Protein AF-A0A9Q3Q8S0-F1 (afdb_monomer_lite)

Structure (mmCIF, N/CA/C/O backbone):
data_AF-A0A9Q3Q8S0-F1
#
_entry.id   AF-A0A9Q3Q8S0-F1
#
loop_
_atom_site.group_PDB
_atom_site.id
_atom_site.type_symbol
_atom_site.label_atom_id
_atom_site.label_alt_id
_atom_site.label_comp_id
_atom_site.label_asym_id
_atom_site.label_entity_id
_atom_site.label_seq_id
_atom_site.pdbx_PDB_ins_code
_atom_site.Cartn_x
_atom_site.Cartn_y
_atom_site.Cartn_z
_atom_site.occupancy
_atom_site.B_iso_or_equiv
_atom_site.auth_seq_id
_atom_site.auth_comp_id
_atom_site.auth_asym_id
_atom_site.auth_atom_id
_atom_site.pdbx_PDB_model_num
ATOM 1 N N . MET A 1 1 ? -2.053 6.023 -3.141 1.00 66.62 1 MET A N 1
ATOM 2 C CA . MET A 1 1 ? -3.125 6.776 -2.441 1.00 66.62 1 MET A CA 1
ATOM 3 C C . MET A 1 1 ? -4.514 6.230 -2.757 1.00 66.62 1 MET A C 1
ATOM 5 O O . MET A 1 1 ? -5.346 6.200 -1.859 1.00 66.62 1 MET A O 1
ATOM 9 N N . GLU A 1 2 ? -4.754 5.739 -3.976 1.00 77.81 2 GLU A N 1
ATOM 10 C CA . GLU A 1 2 ? -6.054 5.192 -4.398 1.00 77.81 2 GLU A CA 1
ATOM 11 C C . GLU A 1 2 ? -6.586 4.056 -3.521 1.00 77.81 2 GLU A C 1
ATOM 13 O O . GLU A 1 2 ? -7.753 4.080 -3.159 1.00 77.81 2 GLU A O 1
ATOM 18 N N . PHE A 1 3 ? -5.734 3.126 -3.073 1.00 83.38 3 PHE A N 1
ATOM 19 C 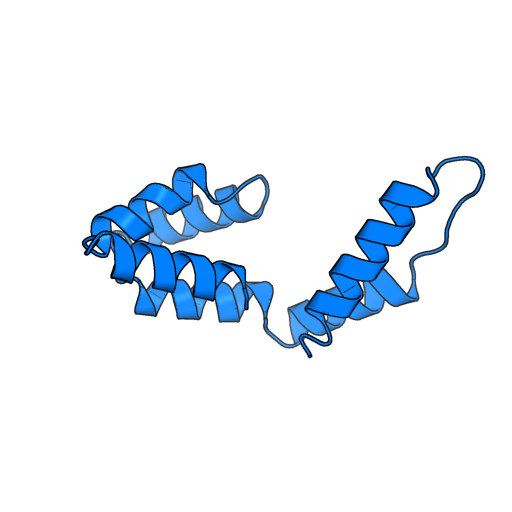CA . PHE A 1 3 ? -6.158 2.063 -2.150 1.00 83.38 3 PHE A CA 1
ATOM 20 C C . PHE A 1 3 ? -6.804 2.603 -0.861 1.00 83.38 3 PHE A C 1
ATOM 22 O O . PHE A 1 3 ? -7.823 2.086 -0.415 1.00 83.38 3 PHE A O 1
ATOM 29 N N . MET A 1 4 ? -6.235 3.660 -0.264 1.00 85.50 4 MET A N 1
ATOM 30 C CA . MET A 1 4 ? -6.814 4.269 0.940 1.00 85.50 4 MET A CA 1
ATOM 31 C C . MET A 1 4 ? -8.097 5.028 0.615 1.00 85.50 4 MET A C 1
ATOM 33 O O . MET A 1 4 ? -9.051 4.903 1.370 1.00 85.50 4 MET A O 1
ATOM 37 N N . ARG A 1 5 ? -8.138 5.753 -0.514 1.00 85.94 5 ARG A N 1
ATOM 38 C CA . ARG A 1 5 ? -9.363 6.430 -0.971 1.00 85.94 5 ARG A CA 1
ATOM 39 C C . ARG A 1 5 ? -10.499 5.433 -1.203 1.00 85.94 5 ARG A C 1
ATOM 41 O O . ARG A 1 5 ? -11.607 5.690 -0.769 1.00 85.94 5 ARG A O 1
ATOM 48 N N . GLY A 1 6 ? -10.219 4.282 -1.814 1.00 88.00 6 GLY A N 1
ATOM 49 C CA . GLY A 1 6 ? -11.217 3.231 -2.020 1.00 88.00 6 GLY A CA 1
ATOM 50 C C . GLY A 1 6 ? -11.747 2.655 -0.705 1.00 88.00 6 GLY A C 1
ATOM 51 O O . GLY A 1 6 ? -12.936 2.382 -0.590 1.00 88.00 6 GLY A O 1
ATOM 52 N N . ILE A 1 7 ? -10.893 2.516 0.317 1.00 88.75 7 ILE A N 1
ATOM 53 C CA . ILE A 1 7 ? -11.346 2.134 1.663 1.00 88.75 7 ILE A CA 1
ATOM 54 C C . ILE A 1 7 ? -12.206 3.234 2.294 1.00 88.75 7 ILE A C 1
ATOM 56 O O . ILE A 1 7 ? -13.228 2.907 2.893 1.00 88.75 7 ILE A O 1
ATOM 60 N N . ASP A 1 8 ? -11.803 4.503 2.170 1.00 88.88 8 ASP A N 1
ATOM 61 C CA . ASP A 1 8 ? -12.568 5.644 2.684 1.00 88.88 8 ASP A CA 1
ATOM 62 C C . ASP A 1 8 ? -13.967 5.690 2.028 1.00 88.88 8 ASP A C 1
ATOM 64 O O . ASP A 1 8 ? -14.961 5.721 2.746 1.00 88.88 8 ASP A O 1
ATOM 68 N N . MET A 1 9 ? -14.057 5.532 0.700 1.00 90.25 9 MET A N 1
ATOM 69 C CA . MET A 1 9 ? -15.327 5.452 -0.043 1.00 90.25 9 MET A CA 1
ATOM 70 C C . MET A 1 9 ? -16.209 4.289 0.425 1.00 90.25 9 MET A C 1
ATOM 72 O O . MET A 1 9 ? -17.369 4.488 0.754 1.00 90.25 9 MET A O 1
ATOM 76 N N . ILE A 1 10 ? -15.661 3.073 0.550 1.00 87.12 10 ILE A N 1
ATOM 77 C CA . ILE A 1 10 ? -16.428 1.912 1.040 1.00 87.12 10 ILE A CA 1
ATOM 78 C C . ILE A 1 10 ? -16.914 2.129 2.481 1.00 87.12 10 ILE A C 1
ATOM 80 O O . ILE A 1 10 ? -17.981 1.649 2.863 1.00 87.12 10 ILE A O 1
ATOM 84 N N . LYS A 1 11 ? -16.121 2.811 3.313 1.00 88.31 11 LYS A N 1
ATOM 85 C CA . LYS A 1 11 ? -16.516 3.133 4.685 1.00 88.31 11 LYS A CA 1
ATOM 86 C C . LYS A 1 11 ? -17.686 4.119 4.698 1.00 88.31 11 LYS A C 1
ATOM 88 O O . LYS A 1 11 ? -18.581 3.935 5.519 1.00 88.31 11 LYS A O 1
ATOM 93 N N . GLU A 1 12 ? -17.665 5.115 3.817 1.00 89.81 12 GLU A N 1
ATOM 94 C CA . GLU A 1 12 ? -18.727 6.114 3.653 1.00 89.81 12 GLU A CA 1
ATOM 95 C C . GLU A 1 12 ? -20.004 5.495 3.068 1.00 89.81 12 GLU A C 1
ATOM 97 O O . GLU A 1 12 ? -21.049 5.569 3.707 1.00 89.81 12 GLU A O 1
ATOM 102 N N . ASP A 1 13 ? -19.913 4.794 1.936 1.00 91.56 13 ASP A N 1
ATOM 103 C CA . ASP A 1 13 ? -21.067 4.235 1.211 1.00 91.56 13 ASP A CA 1
ATOM 104 C C . ASP A 1 13 ? -21.868 3.210 2.029 1.00 91.56 13 ASP A C 1
ATOM 106 O O . ASP A 1 13 ? -23.081 3.077 1.869 1.00 91.56 13 ASP A O 1
ATOM 110 N N . PHE A 1 14 ? -21.188 2.453 2.895 1.00 87.56 14 PHE A N 1
ATOM 111 C CA . PHE A 1 14 ? -21.785 1.363 3.673 1.00 87.56 14 PHE A CA 1
ATOM 112 C C . PHE A 1 14 ? -21.837 1.641 5.182 1.00 87.56 14 PHE A C 1
ATOM 114 O O . PHE A 1 14 ? -22.124 0.722 5.952 1.00 87.56 14 PHE A O 1
ATOM 121 N N . GLU A 1 15 ? -21.498 2.861 5.613 1.00 88.00 15 GLU A N 1
ATOM 122 C CA . GLU A 1 15 ? -21.429 3.273 7.025 1.00 88.00 15 GLU A CA 1
ATOM 123 C C . GLU A 1 15 ? -20.675 2.262 7.915 1.00 88.00 15 GLU A C 1
ATOM 125 O O . GLU A 1 15 ? -21.054 1.953 9.051 1.00 88.00 15 GLU A O 1
ATOM 130 N N . LEU A 1 16 ? -19.593 1.677 7.387 1.00 86.75 16 LEU A N 1
ATOM 131 C CA . LEU A 1 16 ? -18.958 0.533 8.034 1.00 86.75 16 LEU A CA 1
ATOM 132 C C . LEU A 1 16 ? -18.221 0.946 9.315 1.00 86.75 16 LEU A C 1
ATOM 134 O O . LEU A 1 16 ? -17.332 1.806 9.286 1.00 86.75 16 LEU A O 1
ATOM 138 N N . PRO A 1 17 ? -18.453 0.240 10.438 1.00 86.38 17 PRO A N 1
ATOM 139 C CA . PRO A 1 17 ? -17.630 0.386 11.627 1.00 86.38 17 PRO A CA 1
ATOM 140 C C . PRO A 1 17 ? -16.155 0.098 11.322 1.00 86.38 17 PRO A C 1
ATOM 142 O O . PRO A 1 17 ? -15.830 -0.891 10.660 1.00 86.38 17 PRO A O 1
ATOM 145 N N . GLU A 1 18 ? -15.231 0.876 11.895 1.00 82.88 18 GLU A N 1
ATOM 146 C CA . GLU A 1 18 ? -13.786 0.725 11.630 1.00 82.88 18 GLU A CA 1
ATOM 147 C C . GLU A 1 18 ? -13.249 -0.684 11.914 1.00 82.88 18 GLU A C 1
ATOM 149 O O . GLU A 1 18 ? -12.340 -1.180 11.242 1.00 82.88 18 GLU A O 1
ATOM 154 N N . ARG A 1 19 ? -13.841 -1.375 12.893 1.00 83.19 19 ARG A N 1
ATOM 155 C CA . ARG A 1 19 ? -13.504 -2.770 13.205 1.00 83.19 19 ARG A CA 1
ATOM 156 C C . ARG A 1 19 ? -13.748 -3.717 12.026 1.00 83.19 19 ARG A C 1
ATOM 158 O O . ARG A 1 19 ? -13.000 -4.677 11.876 1.00 83.19 19 ARG A O 1
ATOM 165 N N . LEU A 1 20 ? -14.761 -3.457 11.195 1.00 85.25 20 LEU A N 1
ATOM 166 C CA . LEU A 1 20 ? -15.060 -4.272 10.017 1.00 85.25 20 LEU A CA 1
ATOM 167 C C . LEU A 1 20 ? -14.085 -3.962 8.884 1.00 85.25 20 LEU A C 1
ATOM 169 O O . LEU A 1 20 ? -13.545 -4.889 8.287 1.00 85.25 20 LEU A O 1
ATOM 173 N N . VAL A 1 21 ? -13.777 -2.682 8.659 1.00 85.88 21 VAL A N 1
ATOM 174 C CA . VAL A 1 21 ? -12.756 -2.259 7.687 1.00 85.88 21 VAL A CA 1
ATOM 175 C C . VAL A 1 21 ? -11.412 -2.929 7.992 1.00 85.88 21 VAL A C 1
ATOM 177 O O . VAL A 1 21 ? -10.821 -3.586 7.137 1.00 85.88 21 VAL A O 1
ATOM 180 N N . THR A 1 22 ? -10.959 -2.852 9.245 1.00 87.06 22 THR A N 1
ATOM 181 C CA . THR A 1 22 ? -9.665 -3.423 9.655 1.00 87.06 22 THR A CA 1
ATOM 182 C C . THR A 1 22 ? -9.653 -4.955 9.706 1.00 87.06 22 THR A C 1
ATOM 184 O O . THR A 1 22 ? -8.588 -5.563 9.569 1.00 87.06 22 THR A O 1
ATOM 187 N N . ALA A 1 23 ? -10.813 -5.607 9.859 1.00 84.94 23 ALA A N 1
ATOM 188 C CA . ALA A 1 23 ? -10.941 -7.061 9.730 1.00 84.94 23 ALA A CA 1
ATOM 189 C C . ALA A 1 23 ? -10.798 -7.524 8.269 1.00 84.94 23 ALA A C 1
ATOM 191 O O . ALA A 1 23 ? -10.218 -8.578 8.004 1.00 84.94 23 ALA A O 1
ATOM 192 N N . ARG A 1 24 ? -11.259 -6.713 7.306 1.00 87.38 24 ARG A N 1
ATOM 193 C CA . ARG A 1 24 ? -11.129 -6.996 5.866 1.00 87.38 24 ARG A CA 1
ATOM 194 C C . ARG A 1 24 ? -9.689 -6.913 5.359 1.00 87.38 24 ARG A C 1
ATOM 196 O O . ARG A 1 24 ? -9.403 -7.441 4.291 1.00 87.38 24 ARG A O 1
ATOM 203 N N . PHE A 1 25 ? -8.745 -6.341 6.108 1.00 89.31 25 PHE A N 1
ATOM 204 C CA . PHE A 1 25 ? -7.326 -6.344 5.710 1.00 89.31 25 PHE A CA 1
ATOM 205 C C . PHE A 1 25 ? -6.745 -7.741 5.540 1.00 89.31 25 PHE A C 1
ATOM 207 O O . PHE A 1 25 ? -5.874 -7.929 4.694 1.00 89.31 25 PHE A O 1
ATOM 214 N N . ASN A 1 26 ? -7.272 -8.727 6.267 1.00 86.00 26 ASN A N 1
ATOM 215 C CA . ASN A 1 26 ? -6.880 -10.118 6.086 1.00 86.00 26 ASN A CA 1
ATOM 216 C C . ASN A 1 26 ? -7.166 -10.634 4.663 1.00 86.00 26 ASN A C 1
ATOM 218 O O . ASN A 1 26 ? -6.448 -11.503 4.181 1.00 86.00 26 ASN A O 1
ATOM 222 N N . THR A 1 27 ? -8.193 -10.099 3.994 1.00 87.94 27 THR A N 1
ATOM 223 C CA . THR A 1 27 ? -8.570 -10.467 2.620 1.00 87.94 27 THR A CA 1
ATOM 224 C C . THR A 1 27 ? -8.090 -9.463 1.574 1.00 87.94 27 THR A C 1
ATOM 226 O O . THR A 1 27 ? -7.869 -9.843 0.432 1.00 87.94 27 THR A O 1
ATOM 229 N N . LEU A 1 28 ? -7.933 -8.187 1.941 1.00 89.25 28 LEU A N 1
ATOM 230 C CA . LEU A 1 28 ? -7.493 -7.127 1.026 1.00 89.25 28 LEU A CA 1
ATOM 231 C C . LEU A 1 28 ? -5.981 -7.153 0.786 1.00 89.25 28 LEU A C 1
ATOM 233 O O . LEU A 1 28 ? -5.524 -6.897 -0.326 1.00 89.25 28 LEU A O 1
ATOM 237 N N . PHE A 1 29 ? -5.185 -7.457 1.813 1.00 90.56 29 PHE A N 1
ATOM 238 C CA . PHE A 1 29 ? -3.745 -7.574 1.641 1.00 90.56 29 PHE A CA 1
ATOM 239 C C . PHE A 1 29 ? -3.355 -8.957 1.141 1.00 90.56 29 PHE A C 1
ATOM 241 O O . PHE A 1 29 ? -3.846 -9.975 1.617 1.00 90.56 29 PHE A O 1
ATOM 248 N N . THR A 1 30 ? -2.380 -8.994 0.236 1.00 90.12 30 THR A N 1
ATOM 249 C CA . THR A 1 30 ? -1.841 -10.238 -0.317 1.00 90.12 30 THR A CA 1
ATOM 250 C C . THR A 1 30 ? -0.333 -10.344 -0.075 1.00 90.12 30 THR A C 1
ATOM 252 O O . THR A 1 30 ? 0.359 -9.354 0.185 1.00 90.12 30 THR A O 1
ATOM 255 N N . LYS A 1 31 ? 0.199 -11.572 -0.127 1.00 91.25 31 LYS A N 1
ATOM 256 C CA . LYS A 1 31 ? 1.643 -11.878 -0.096 1.00 91.25 31 LYS A CA 1
ATOM 257 C C . LYS A 1 31 ? 2.409 -11.172 1.043 1.00 91.25 31 LYS A C 1
ATOM 259 O O . LYS A 1 31 ? 2.280 -11.530 2.213 1.00 91.25 31 LYS A O 1
ATOM 264 N N . SER A 1 32 ? 3.292 -10.226 0.713 1.00 88.50 32 SER A N 1
ATOM 265 C CA . SER A 1 32 ? 4.136 -9.510 1.678 1.00 88.50 32 SER A CA 1
ATOM 266 C C . SER A 1 32 ? 3.335 -8.537 2.541 1.00 88.50 32 SER A C 1
ATOM 268 O O . SER A 1 32 ? 3.621 -8.429 3.733 1.00 88.50 32 SER A O 1
ATOM 270 N N . ALA A 1 33 ? 2.315 -7.886 1.976 1.00 90.31 33 ALA A N 1
ATOM 271 C CA . ALA A 1 33 ? 1.431 -6.991 2.715 1.00 90.31 33 ALA A CA 1
ATOM 272 C C . ALA A 1 33 ? 0.591 -7.755 3.739 1.00 90.31 33 ALA A C 1
ATOM 274 O O . ALA A 1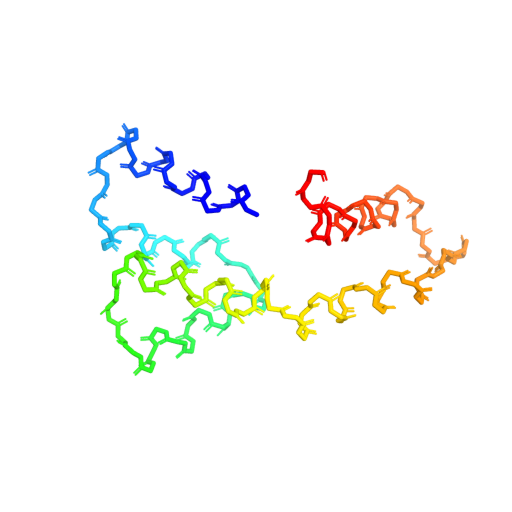 33 ? 0.474 -7.319 4.881 1.00 90.31 33 ALA A O 1
ATOM 275 N N . HIS A 1 34 ? 0.111 -8.946 3.368 1.00 93.31 34 HIS A N 1
ATOM 276 C CA . HIS A 1 34 ? -0.626 -9.820 4.283 1.00 93.31 34 HIS A CA 1
ATOM 277 C C . HIS A 1 34 ? 0.230 -10.237 5.485 1.00 93.31 34 HIS A C 1
ATOM 279 O O . HIS A 1 34 ? -0.157 -10.032 6.634 1.00 93.31 34 HIS A O 1
ATOM 285 N N . ARG A 1 35 ? 1.458 -10.713 5.233 1.00 93.56 35 ARG A N 1
ATOM 286 C CA . ARG A 1 35 ? 2.406 -11.080 6.301 1.00 93.56 35 ARG A CA 1
ATOM 287 C C . ARG A 1 35 ? 2.760 -9.906 7.214 1.00 93.56 35 ARG A C 1
ATOM 289 O O . ARG A 1 35 ? 2.912 -10.09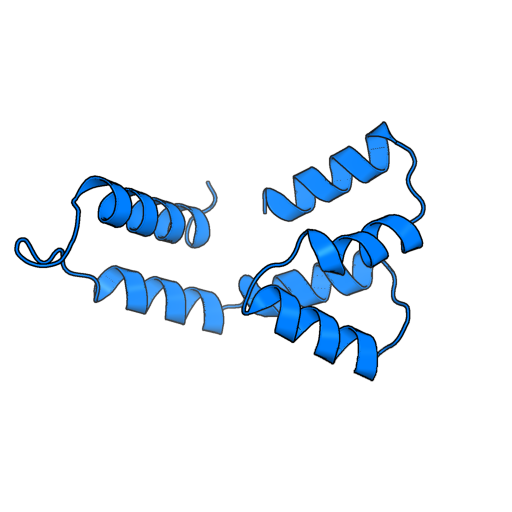8 8.418 1.00 93.56 35 ARG A O 1
ATOM 296 N N . TRP A 1 36 ? 2.911 -8.705 6.658 1.00 94.31 36 TRP A N 1
ATOM 297 C CA . TRP A 1 36 ? 3.141 -7.492 7.446 1.00 94.31 36 TRP A CA 1
ATOM 298 C C . TRP A 1 36 ? 1.940 -7.158 8.338 1.00 94.31 36 TRP A C 1
ATOM 300 O O . TRP A 1 36 ? 2.130 -6.911 9.528 1.00 94.31 36 TRP A O 1
ATOM 310 N N . TYR A 1 37 ? 0.724 -7.227 7.792 1.00 93.38 37 TYR A N 1
ATOM 311 C CA . TYR A 1 37 ? -0.511 -6.975 8.531 1.00 93.38 37 TYR A CA 1
ATOM 312 C C . TYR A 1 37 ? -0.669 -7.926 9.719 1.00 93.38 37 TYR A C 1
ATOM 314 O O . TYR A 1 37 ? -0.876 -7.458 10.836 1.00 93.38 37 TYR A O 1
ATOM 322 N N . ILE A 1 38 ? -0.506 -9.239 9.507 1.00 93.88 38 ILE A N 1
ATOM 323 C CA . ILE A 1 38 ? -0.636 -10.239 10.578 1.00 93.88 38 ILE A CA 1
ATOM 324 C C . ILE A 1 38 ? 0.339 -9.947 11.722 1.00 93.88 38 ILE A C 1
ATOM 326 O O . ILE A 1 38 ? -0.073 -9.928 12.880 1.00 93.88 38 ILE A O 1
ATOM 330 N N . LYS A 1 39 ? 1.606 -9.639 11.411 1.00 94.81 39 LYS A N 1
ATOM 331 C CA . LYS A 1 39 ? 2.612 -9.301 12.430 1.00 94.81 39 LYS A CA 1
ATOM 332 C C . LYS A 1 39 ? 2.236 -8.056 13.233 1.00 94.81 39 LYS A C 1
ATOM 334 O O . LYS A 1 39 ? 2.296 -8.082 14.458 1.00 94.81 39 LYS A O 1
ATOM 339 N N . LEU A 1 40 ? 1.830 -6.976 12.561 1.00 95.00 40 LEU A N 1
ATOM 340 C CA . LEU A 1 40 ? 1.429 -5.741 13.243 1.00 95.00 40 LEU A CA 1
ATOM 341 C C . LEU A 1 40 ? 0.175 -5.953 14.098 1.00 95.00 40 LEU A C 1
ATOM 343 O O . LEU A 1 40 ? 0.097 -5.455 15.218 1.00 95.00 40 LEU A O 1
ATOM 347 N N . ARG A 1 41 ? -0.793 -6.720 13.586 1.00 92.75 41 ARG A N 1
ATOM 348 C CA . ARG A 1 41 ? -2.037 -7.032 14.290 1.00 92.75 41 ARG A CA 1
ATOM 349 C C . ARG A 1 41 ? -1.796 -7.881 15.537 1.00 92.75 41 ARG A C 1
ATOM 351 O O . ARG A 1 41 ? -2.425 -7.630 16.557 1.00 92.75 41 ARG A O 1
ATOM 358 N N . GLN A 1 42 ? -0.880 -8.844 15.473 1.00 94.19 42 GLN A N 1
ATOM 359 C CA . GLN A 1 42 ? -0.473 -9.637 16.635 1.00 94.19 42 GLN A CA 1
ATOM 360 C C . GLN A 1 42 ? 0.226 -8.782 17.700 1.00 94.19 42 GLN A C 1
ATOM 362 O O . GLN A 1 42 ? -0.031 -8.968 18.883 1.00 94.19 42 GLN A O 1
ATOM 367 N N . ALA A 1 43 ? 1.067 -7.830 17.290 1.00 95.69 43 ALA A N 1
ATOM 368 C CA . ALA A 1 43 ? 1.825 -6.990 18.216 1.00 95.69 43 ALA A CA 1
ATOM 369 C C . ALA A 1 43 ? 0.986 -5.883 18.883 1.00 95.69 43 ALA A C 1
ATOM 371 O O . ALA A 1 43 ? 1.205 -5.572 20.050 1.00 95.69 43 ALA A O 1
ATOM 372 N N . HIS A 1 44 ? 0.041 -5.279 18.155 1.00 94.12 44 HIS A N 1
ATOM 373 C CA . HIS A 1 44 ? -0.684 -4.082 18.609 1.00 94.12 44 HIS A CA 1
ATOM 374 C C . HIS A 1 44 ? -2.190 -4.292 18.819 1.00 94.12 44 HIS A C 1
ATOM 376 O O . HIS A 1 44 ? -2.884 -3.366 19.239 1.00 94.12 44 HIS A O 1
ATOM 382 N N . GLY A 1 45 ? -2.716 -5.484 18.532 1.00 91.50 45 GLY A N 1
ATOM 383 C CA . GLY A 1 45 ? -4.126 -5.812 18.726 1.00 91.50 45 GLY A CA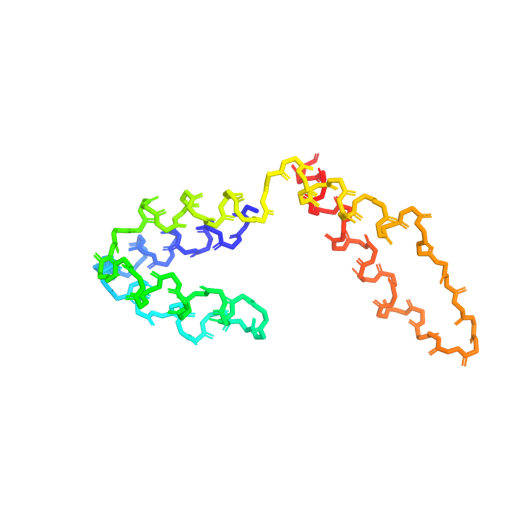 1
ATOM 384 C C . GLY A 1 45 ? -5.084 -5.010 17.835 1.00 91.50 45 GLY A C 1
ATOM 385 O O . GLY A 1 45 ? -4.780 -4.644 16.694 1.00 91.50 45 GLY A O 1
ATOM 386 N N . HIS A 1 46 ? -6.296 -4.779 18.341 1.00 89.94 46 HIS A N 1
ATOM 387 C CA . HIS A 1 46 ? -7.307 -3.988 17.640 1.00 89.94 46 HIS A CA 1
ATOM 388 C C . HIS A 1 46 ? -6.928 -2.505 17.645 1.00 89.94 46 HIS A C 1
ATOM 390 O O . HIS A 1 46 ? -6.698 -1.927 18.698 1.00 89.94 46 HIS A O 1
ATOM 396 N N . GLN A 1 47 ? -6.882 -1.900 16.458 1.00 92.62 47 GLN A N 1
ATOM 397 C CA . GLN A 1 47 ? -6.490 -0.504 16.254 1.00 92.62 47 GLN A CA 1
ATOM 398 C C . GLN A 1 47 ? -7.447 0.179 15.274 1.00 92.62 47 GLN A C 1
ATOM 400 O O . GLN A 1 47 ? -8.066 -0.504 14.450 1.00 92.62 47 GLN A O 1
ATOM 405 N N . SER A 1 48 ? -7.558 1.505 15.374 1.00 90.75 48 SER A N 1
ATOM 406 C CA . SER A 1 48 ? -8.432 2.340 14.536 1.00 90.75 48 SER A CA 1
ATOM 407 C C . SER A 1 48 ? -7.987 2.380 13.073 1.00 90.75 48 SER A C 1
ATOM 409 O O . SER A 1 48 ? -6.831 2.083 12.747 1.00 90.75 48 SER A O 1
ATOM 411 N N . TRP A 1 49 ? -8.891 2.781 12.173 1.00 90.00 49 TRP A N 1
ATOM 412 C CA . TRP A 1 49 ? -8.537 2.967 10.761 1.00 90.00 49 TRP A CA 1
ATOM 413 C C . TRP A 1 49 ? -7.443 4.025 10.600 1.00 90.00 49 TRP A C 1
ATOM 415 O O . TRP A 1 49 ? -6.465 3.785 9.897 1.00 90.00 49 TRP A O 1
ATOM 425 N N . THR A 1 50 ? -7.539 5.141 11.325 1.00 90.56 50 THR A N 1
ATOM 426 C CA . THR A 1 50 ? -6.526 6.208 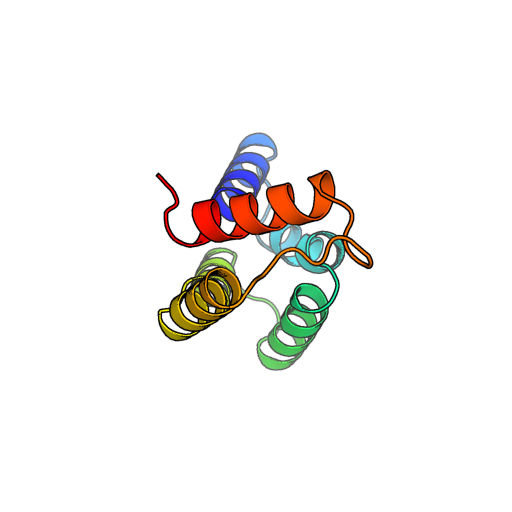11.317 1.00 90.56 50 THR A CA 1
ATOM 427 C C . THR A 1 50 ? -5.134 5.686 11.671 1.00 90.56 50 THR A C 1
ATOM 429 O O . THR A 1 50 ? -4.156 6.021 11.001 1.00 90.56 50 THR A O 1
ATOM 432 N N . TRP A 1 51 ? -5.029 4.816 12.681 1.00 93.88 51 TRP A N 1
ATOM 433 C CA . TRP A 1 51 ? -3.753 4.199 13.037 1.00 93.88 51 TRP A CA 1
ATOM 434 C C . TRP A 1 51 ? -3.210 3.343 11.889 1.00 93.88 51 TRP A C 1
ATOM 436 O O . TRP A 1 51 ? -2.052 3.492 11.497 1.00 93.88 51 TRP A O 1
ATOM 446 N N . TRP A 1 52 ? -4.052 2.493 11.295 1.00 92.75 52 TRP A N 1
ATOM 447 C CA . TRP A 1 52 ? -3.656 1.652 10.165 1.00 92.75 52 TRP A CA 1
ATOM 448 C C . TRP A 1 52 ? -3.252 2.459 8.937 1.00 92.75 52 TRP A C 1
ATOM 450 O O . TRP A 1 52 ? -2.241 2.135 8.317 1.00 92.75 52 TRP A O 1
ATOM 460 N N . ARG A 1 53 ? -3.978 3.533 8.617 1.00 91.19 53 ARG A N 1
ATOM 461 C CA . ARG A 1 53 ? -3.637 4.464 7.538 1.00 91.19 53 ARG A CA 1
ATOM 462 C C . ARG A 1 53 ? -2.207 4.977 7.704 1.00 91.19 53 ARG A C 1
ATOM 464 O O . ARG A 1 53 ? -1.406 4.858 6.779 1.00 91.19 53 ARG A O 1
ATOM 471 N N . ASN A 1 54 ? -1.854 5.431 8.907 1.00 91.75 54 ASN A N 1
ATOM 472 C CA . ASN A 1 54 ? -0.504 5.905 9.216 1.00 91.75 54 ASN A CA 1
ATOM 473 C C . ASN A 1 54 ? 0.550 4.799 9.073 1.00 91.75 54 ASN A C 1
ATOM 475 O O . ASN A 1 54 ? 1.612 5.036 8.503 1.00 91.75 54 ASN A O 1
ATOM 479 N N . GLN A 1 55 ? 0.265 3.574 9.524 1.00 92.81 55 GLN A N 1
ATOM 480 C CA . GLN A 1 55 ? 1.195 2.449 9.363 1.00 92.81 55 GLN A CA 1
ATOM 481 C C . GLN A 1 55 ? 1.419 2.073 7.893 1.00 92.81 55 GLN A C 1
ATOM 483 O O . GLN A 1 55 ? 2.549 1.788 7.495 1.00 92.81 55 GLN A O 1
ATOM 488 N N . ILE A 1 56 ? 0.364 2.097 7.074 1.00 90.25 56 ILE A N 1
ATOM 489 C CA . ILE A 1 56 ? 0.444 1.819 5.635 1.00 90.25 56 ILE A CA 1
ATOM 490 C C . ILE A 1 56 ? 1.304 2.892 4.948 1.00 90.25 56 ILE A C 1
ATOM 492 O O . ILE A 1 56 ? 2.219 2.545 4.200 1.00 90.25 56 ILE A O 1
ATOM 496 N N . ILE A 1 57 ? 1.073 4.177 5.247 1.00 86.94 57 ILE A N 1
ATOM 497 C CA . ILE A 1 57 ? 1.889 5.296 4.738 1.00 86.94 57 ILE A CA 1
ATOM 498 C C . ILE A 1 57 ? 3.351 5.114 5.156 1.00 86.94 57 ILE A C 1
ATOM 500 O O . ILE A 1 57 ? 4.249 5.110 4.316 1.00 86.94 57 ILE A O 1
ATOM 504 N N . ASN A 1 58 ? 3.598 4.867 6.441 1.00 88.06 58 ASN A N 1
ATOM 505 C CA . ASN A 1 58 ? 4.950 4.690 6.959 1.00 88.06 58 ASN A CA 1
ATOM 506 C C . ASN A 1 58 ? 5.662 3.476 6.366 1.00 88.06 58 ASN A C 1
ATOM 508 O O . ASN A 1 58 ? 6.887 3.467 6.325 1.00 88.06 58 ASN A O 1
ATOM 512 N N . LYS A 1 59 ? 4.945 2.439 5.921 1.00 86.06 59 LYS A N 1
ATOM 513 C CA . LYS A 1 59 ? 5.556 1.234 5.350 1.00 86.06 59 LYS A CA 1
ATOM 514 C C . LYS A 1 59 ? 5.815 1.342 3.848 1.00 86.06 59 LYS A C 1
ATOM 516 O O . LYS A 1 59 ? 6.850 0.853 3.391 1.00 86.06 59 LYS A O 1
ATOM 521 N N . TRP A 1 60 ? 4.879 1.930 3.105 1.00 82.12 60 TRP A N 1
ATOM 522 C CA . TRP A 1 60 ? 4.839 1.891 1.636 1.00 82.12 60 TRP A CA 1
ATOM 523 C C . TRP A 1 60 ? 4.786 3.260 0.963 1.00 82.12 60 TRP A C 1
ATOM 525 O O . TRP A 1 60 ? 4.573 3.335 -0.237 1.00 82.12 60 TRP A O 1
ATOM 535 N N . ALA A 1 61 ? 4.970 4.343 1.708 1.00 75.94 61 ALA A N 1
ATOM 536 C CA . ALA A 1 61 ? 5.052 5.689 1.149 1.00 75.94 61 ALA A CA 1
ATOM 537 C C . ALA A 1 61 ? 6.158 6.540 1.798 1.00 75.94 61 ALA A C 1
ATOM 539 O O . ALA A 1 61 ? 6.213 7.747 1.558 1.00 75.94 61 ALA A O 1
ATOM 540 N N . ASN A 1 62 ? 7.046 5.920 2.587 1.00 82.75 62 ASN A N 1
ATOM 541 C CA . ASN A 1 62 ? 8.206 6.586 3.183 1.00 82.75 62 ASN A CA 1
ATOM 542 C C . ASN A 1 62 ? 9.368 6.744 2.181 1.00 82.75 62 ASN A C 1
ATOM 544 O O . ASN A 1 62 ? 9.419 6.055 1.158 1.00 82.75 62 ASN A O 1
ATOM 548 N N . ASP A 1 63 ? 10.329 7.614 2.492 1.00 81.50 63 ASP A N 1
ATOM 549 C CA . ASP A 1 63 ? 11.446 7.932 1.589 1.00 81.50 63 ASP A CA 1
ATOM 550 C C . ASP A 1 63 ? 12.325 6.722 1.266 1.00 81.50 63 ASP A C 1
ATOM 552 O O . ASP A 1 63 ? 12.739 6.533 0.125 1.00 81.50 63 ASP A O 1
ATOM 556 N N . ALA A 1 64 ? 12.557 5.841 2.241 1.00 84.38 64 ALA A N 1
ATOM 557 C CA . ALA A 1 64 ? 13.328 4.619 2.025 1.00 84.38 64 ALA A CA 1
ATOM 558 C C . ALA A 1 64 ? 12.633 3.659 1.043 1.00 84.38 64 ALA A C 1
ATOM 560 O O . ALA A 1 64 ? 13.289 2.955 0.274 1.00 84.38 64 ALA A O 1
ATOM 561 N N . TRP A 1 65 ? 11.302 3.605 1.066 1.00 87.00 65 TRP A N 1
ATOM 562 C CA . TRP A 1 65 ? 10.502 2.833 0.128 1.00 87.00 65 TRP A CA 1
ATOM 563 C C . TRP A 1 65 ? 10.519 3.480 -1.254 1.00 87.00 65 TRP A C 1
ATOM 565 O O . TRP A 1 65 ? 10.788 2.781 -2.229 1.00 87.00 65 TRP A O 1
ATOM 575 N N . ARG A 1 66 ? 10.336 4.805 -1.335 1.00 86.12 66 ARG A N 1
ATOM 576 C CA . ARG A 1 66 ? 10.440 5.560 -2.595 1.00 86.12 66 ARG A CA 1
ATOM 577 C C . ARG A 1 66 ? 11.802 5.343 -3.249 1.00 86.12 66 ARG A C 1
ATOM 579 O O . ARG A 1 66 ? 11.866 5.010 -4.426 1.00 86.12 66 ARG A O 1
ATOM 586 N N . PHE A 1 67 ? 12.882 5.421 -2.472 1.00 87.88 67 PHE A N 1
ATOM 587 C CA . PHE A 1 67 ? 14.233 5.133 -2.947 1.00 87.88 67 PHE A CA 1
ATOM 588 C C . PHE A 1 67 ? 14.342 3.719 -3.532 1.00 87.88 67 PHE A C 1
ATOM 590 O O . PHE A 1 67 ? 14.808 3.556 -4.654 1.00 87.88 67 PHE A O 1
ATOM 597 N N . LYS A 1 68 ? 13.835 2.696 -2.830 1.00 89.19 68 LYS A N 1
ATOM 598 C CA . LYS A 1 68 ? 13.837 1.310 -3.331 1.00 89.19 68 LYS A CA 1
ATOM 599 C C . LYS A 1 68 ? 13.058 1.144 -4.634 1.00 89.19 68 LYS A C 1
ATOM 601 O O . LYS A 1 68 ? 13.530 0.436 -5.520 1.00 89.19 68 LYS A O 1
ATOM 606 N N . VAL A 1 69 ? 11.880 1.759 -4.753 1.00 90.75 69 VAL A N 1
ATOM 607 C CA . VAL A 1 69 ? 11.069 1.699 -5.981 1.00 90.75 69 VAL A CA 1
ATOM 608 C C . VAL A 1 69 ? 11.791 2.398 -7.131 1.00 90.75 69 VAL A C 1
ATOM 610 O O . VAL A 1 69 ? 11.879 1.825 -8.214 1.00 90.75 69 VAL A O 1
ATOM 613 N N . LYS A 1 70 ? 12.390 3.568 -6.876 1.00 92.56 70 LYS A N 1
ATOM 614 C CA . LYS A 1 70 ? 13.201 4.305 -7.851 1.00 92.56 70 LYS A CA 1
ATOM 615 C C . LYS A 1 70 ? 14.394 3.482 -8.336 1.00 92.56 70 LYS A C 1
ATOM 617 O O . LYS A 1 70 ? 14.519 3.269 -9.535 1.00 92.56 70 LYS A O 1
ATOM 622 N N . THR A 1 71 ? 15.203 2.925 -7.434 1.00 93.75 71 THR A N 1
ATOM 623 C CA . THR A 1 71 ? 16.329 2.058 -7.818 1.00 93.75 71 THR A CA 1
ATOM 624 C C . THR A 1 71 ? 15.859 0.835 -8.610 1.00 93.75 71 THR A C 1
ATOM 626 O O . THR A 1 71 ? 16.500 0.443 -9.584 1.00 93.75 71 THR A O 1
ATOM 629 N N . ALA A 1 72 ? 14.736 0.219 -8.224 1.00 93.38 72 ALA A N 1
ATOM 630 C CA . ALA A 1 72 ? 14.186 -0.933 -8.936 1.00 93.38 72 ALA A CA 1
ATOM 631 C C . ALA A 1 72 ? 13.686 -0.582 -10.345 1.00 93.38 72 ALA A C 1
ATOM 633 O O . ALA A 1 72 ? 13.755 -1.431 -11.231 1.00 93.38 72 ALA A O 1
ATOM 634 N N . PHE A 1 73 ? 13.181 0.636 -10.549 1.00 93.81 73 PHE A N 1
ATOM 635 C CA . PHE A 1 73 ? 12.822 1.166 -11.861 1.00 93.81 73 PHE A CA 1
ATOM 636 C C . PHE A 1 73 ? 14.074 1.469 -12.699 1.00 93.81 73 PHE A C 1
ATOM 638 O O . PHE A 1 73 ? 14.220 0.921 -13.784 1.00 93.81 73 PHE A O 1
ATOM 645 N N . GLU A 1 74 ? 15.024 2.244 -12.168 1.00 92.50 74 GLU A N 1
ATOM 646 C CA . GLU A 1 74 ? 16.251 2.654 -12.878 1.00 92.50 74 GLU A CA 1
ATOM 647 C C . GLU A 1 74 ? 17.137 1.469 -13.296 1.00 92.50 74 GLU A C 1
ATOM 649 O O . GLU A 1 74 ? 17.808 1.515 -14.325 1.00 92.50 74 GLU A O 1
ATOM 654 N N . SER A 1 75 ? 17.146 0.394 -12.503 1.00 94.19 75 SER A N 1
ATOM 655 C CA . SER A 1 75 ? 17.914 -0.822 -12.800 1.00 94.19 75 SER A CA 1
ATOM 656 C C . SER A 1 75 ? 17.163 -1.841 -13.661 1.00 94.19 75 SER A C 1
ATOM 658 O O . SER A 1 75 ? 17.780 -2.798 -14.139 1.00 94.19 75 SER A O 1
ATOM 660 N N . ALA A 1 76 ? 15.853 -1.670 -13.873 1.00 93.06 76 ALA A N 1
ATOM 661 C CA . ALA A 1 76 ? 15.071 -2.607 -14.665 1.00 93.06 76 ALA A CA 1
ATOM 662 C C . ALA A 1 76 ? 15.402 -2.466 -16.152 1.00 93.06 76 ALA A C 1
ATOM 664 O O . ALA A 1 76 ? 15.231 -1.412 -16.758 1.00 93.06 76 ALA A O 1
ATOM 665 N N . LYS A 1 77 ? 15.834 -3.570 -16.758 1.00 92.06 77 LYS A N 1
ATOM 666 C CA . LYS A 1 77 ? 16.026 -3.693 -18.204 1.00 92.06 77 LYS A CA 1
ATOM 667 C C . LYS A 1 77 ? 15.119 -4.798 -18.716 1.00 92.06 77 LYS A C 1
ATOM 669 O O . LYS A 1 77 ? 15.014 -5.837 -18.068 1.00 92.06 77 LYS A O 1
ATOM 674 N N . LEU A 1 78 ? 14.472 -4.565 -19.853 1.00 91.12 78 LEU A N 1
ATOM 675 C CA . LEU A 1 78 ? 13.692 -5.595 -20.529 1.00 91.12 78 LEU A CA 1
ATOM 676 C C . LEU A 1 78 ? 14.652 -6.635 -21.117 1.00 91.12 78 LEU A C 1
ATOM 678 O O . LEU A 1 78 ? 15.539 -6.285 -21.897 1.00 91.12 78 LEU A O 1
ATOM 682 N N . ASN A 1 79 ? 14.480 -7.902 -20.752 1.00 91.19 79 ASN A N 1
ATOM 683 C CA . ASN A 1 79 ? 15.188 -9.012 -21.374 1.00 91.19 79 ASN A CA 1
ATOM 684 C C . ASN A 1 79 ? 14.281 -9.673 -22.421 1.00 91.19 79 ASN A C 1
ATOM 686 O O . ASN A 1 79 ? 13.285 -10.298 -22.064 1.00 91.19 79 ASN A O 1
ATOM 690 N N . SER A 1 80 ? 14.639 -9.569 -23.703 1.00 87.25 80 SER A N 1
ATOM 691 C CA . SER A 1 80 ? 13.841 -10.097 -24.822 1.00 87.25 80 SER A CA 1
ATOM 692 C C . SER A 1 80 ? 13.592 -11.605 -24.765 1.00 87.25 80 SER A C 1
ATOM 694 O O . SER A 1 80 ? 12.585 -12.069 -25.290 1.00 87.25 80 SER A O 1
ATOM 696 N N . ASP A 1 81 ? 14.482 -12.364 -24.123 1.00 89.75 81 ASP A N 1
ATOM 697 C CA . ASP A 1 81 ? 14.425 -13.828 -24.103 1.00 89.75 81 ASP A CA 1
ATOM 698 C C . ASP A 1 81 ? 13.612 -14.362 -22.917 1.00 89.75 81 ASP A C 1
ATOM 700 O O . ASP A 1 81 ? 13.163 -15.509 -22.925 1.00 89.75 81 ASP A O 1
ATOM 704 N N . LYS A 1 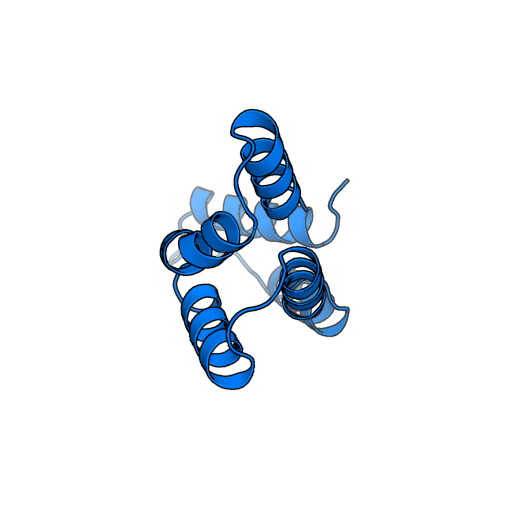82 ? 13.446 -13.548 -21.866 1.00 87.62 82 LYS A N 1
ATOM 705 C CA . LYS A 1 82 ? 12.844 -13.964 -20.588 1.00 87.62 82 LYS A CA 1
ATOM 706 C C . LYS A 1 82 ? 11.548 -13.235 -20.260 1.00 87.62 82 LYS A C 1
ATOM 708 O O . LYS A 1 82 ? 10.660 -13.828 -19.646 1.00 87.62 82 LYS A O 1
ATOM 713 N N . ASP A 1 83 ? 11.437 -11.970 -20.647 1.00 90.56 83 ASP A N 1
ATOM 714 C CA . ASP A 1 83 ? 10.348 -11.104 -20.221 1.00 90.56 83 ASP A CA 1
ATOM 715 C C . ASP A 1 83 ? 9.285 -10.969 -21.310 1.00 90.56 83 ASP A C 1
ATOM 717 O O . ASP A 1 83 ? 9.565 -10.716 -22.480 1.00 90.56 83 ASP A O 1
ATOM 721 N N . LYS A 1 84 ? 8.017 -11.065 -20.905 1.00 92.38 84 LYS A N 1
ATOM 722 C CA . LYS A 1 84 ? 6.903 -10.656 -21.764 1.00 92.38 84 LYS A CA 1
ATOM 723 C C . LYS A 1 84 ? 6.786 -9.137 -21.715 1.00 92.38 84 LYS A C 1
ATOM 725 O O . LYS A 1 84 ? 6.649 -8.573 -20.630 1.00 92.38 84 LYS A O 1
ATOM 730 N N . SER A 1 85 ? 6.764 -8.496 -22.882 1.00 89.88 85 SER A N 1
ATOM 731 C CA . SER A 1 85 ? 6.785 -7.034 -22.999 1.00 89.88 85 SER A CA 1
ATOM 732 C C . SER A 1 85 ? 5.650 -6.365 -22.220 1.00 89.88 85 SER A C 1
ATOM 734 O O . SER A 1 85 ? 5.917 -5.505 -21.391 1.00 89.88 85 SER A O 1
ATOM 736 N N . LEU A 1 86 ? 4.396 -6.791 -22.416 1.00 92.06 86 LEU A N 1
ATOM 737 C CA . LEU A 1 86 ? 3.240 -6.140 -21.786 1.00 92.06 86 LEU A CA 1
ATOM 738 C C . LEU A 1 86 ? 3.289 -6.177 -20.239 1.00 92.06 86 LEU A C 1
ATOM 740 O O . LEU A 1 86 ? 3.260 -5.107 -19.639 1.00 92.06 86 LEU A O 1
ATOM 744 N N . PRO A 1 87 ? 3.439 -7.340 -19.567 1.00 93.56 87 PRO A N 1
ATOM 745 C CA . PRO A 1 87 ? 3.589 -7.375 -18.109 1.00 93.56 87 PRO A CA 1
ATOM 746 C C . PRO A 1 87 ? 4.762 -6.546 -17.578 1.00 93.56 87 PRO A C 1
ATOM 748 O O . PRO A 1 87 ? 4.650 -5.938 -16.515 1.00 93.56 87 PRO A O 1
ATOM 751 N N . TRP A 1 88 ? 5.883 -6.520 -18.305 1.00 94.38 88 TRP A N 1
ATOM 752 C CA . TRP A 1 88 ? 7.042 -5.722 -17.916 1.00 94.38 88 TRP A CA 1
ATOM 753 C C . TRP A 1 88 ? 6.731 -4.222 -17.968 1.00 94.38 88 TRP A C 1
ATOM 755 O O . TRP A 1 88 ? 7.049 -3.509 -17.016 1.00 94.38 88 TRP A O 1
ATOM 765 N N . PHE A 1 89 ? 6.069 -3.760 -19.035 1.00 93.88 89 PHE A N 1
ATOM 766 C CA . PHE A 1 89 ? 5.649 -2.365 -19.182 1.00 93.88 89 PHE A CA 1
ATOM 767 C C . PHE A 1 89 ? 4.661 -1.951 -18.094 1.00 93.88 89 PHE A C 1
ATOM 769 O O . PHE A 1 89 ? 4.920 -0.959 -17.419 1.00 93.88 89 PHE A O 1
ATOM 776 N N . CYS A 1 90 ? 3.605 -2.737 -17.852 1.00 93.25 90 CYS A N 1
ATOM 777 C CA . CYS A 1 90 ? 2.644 -2.449 -16.781 1.00 93.25 90 CYS A CA 1
ATOM 778 C C . CYS A 1 90 ? 3.337 -2.351 -15.414 1.00 93.25 90 CYS A C 1
ATOM 780 O O . CYS A 1 90 ? 3.049 -1.459 -14.628 1.00 93.25 90 CYS A O 1
ATOM 782 N N . GLN A 1 91 ? 4.324 -3.212 -15.139 1.00 93.19 91 GLN A N 1
ATOM 783 C CA . GLN A 1 91 ? 5.086 -3.123 -13.894 1.00 93.19 91 GLN A CA 1
ATOM 784 C C . GLN A 1 91 ? 5.925 -1.836 -13.793 1.00 93.19 91 GLN A C 1
ATOM 786 O O . GLN A 1 91 ? 6.128 -1.326 -12.689 1.00 93.19 91 GLN A O 1
ATOM 791 N N . GLN A 1 92 ? 6.466 -1.331 -14.904 1.00 93.94 92 GLN A N 1
ATOM 792 C CA . GLN A 1 92 ? 7.190 -0.058 -14.905 1.00 93.94 92 GLN A CA 1
ATOM 793 C C . GLN A 1 92 ? 6.244 1.132 -14.736 1.00 93.94 92 GLN A C 1
ATOM 795 O O . GLN A 1 92 ? 6.565 2.044 -13.977 1.00 93.94 92 GLN A O 1
ATOM 800 N N . GLU A 1 93 ? 5.080 1.092 -15.380 1.00 92.56 93 GLU A N 1
ATOM 801 C CA . GLU A 1 93 ? 4.004 2.067 -15.197 1.00 92.56 93 GLU A CA 1
ATOM 802 C C . GLU A 1 93 ? 3.574 2.133 -13.725 1.00 92.56 93 GLU A C 1
ATOM 804 O O . GLU A 1 93 ? 3.674 3.195 -13.116 1.00 92.56 93 GLU A O 1
ATOM 809 N N . ASP A 1 94 ? 3.269 0.989 -13.101 1.00 90.06 94 ASP A N 1
ATOM 810 C CA . ASP A 1 94 ? 2.913 0.901 -11.678 1.00 90.06 94 ASP A CA 1
ATOM 811 C C . ASP A 1 94 ? 3.964 1.564 -10.766 1.00 90.06 94 ASP A C 1
ATOM 813 O O . ASP A 1 94 ? 3.632 2.225 -9.777 1.00 90.06 94 ASP A O 1
ATOM 817 N N . ARG A 1 95 ? 5.258 1.384 -11.071 1.00 91.94 95 ARG A N 1
ATOM 818 C CA . ARG A 1 95 ? 6.362 1.993 -10.306 1.00 91.94 95 ARG A CA 1
ATOM 819 C C . ARG A 1 95 ? 6.402 3.507 -10.475 1.00 91.94 95 ARG A C 1
ATOM 821 O O . ARG A 1 95 ? 6.658 4.202 -9.493 1.00 91.94 95 ARG A O 1
ATOM 828 N N . LEU A 1 96 ? 6.165 4.011 -11.684 1.00 91.44 96 LEU A N 1
ATOM 829 C CA . LEU A 1 96 ? 6.117 5.446 -11.956 1.00 91.44 96 LEU A CA 1
ATOM 830 C C . LEU A 1 96 ? 4.921 6.093 -11.262 1.00 91.44 96 LEU A C 1
ATOM 832 O O . LEU A 1 96 ? 5.126 7.041 -10.510 1.00 91.44 96 LEU A O 1
ATOM 836 N N . THR A 1 97 ? 3.722 5.526 -11.400 1.00 88.06 97 THR A N 1
ATOM 837 C CA . THR A 1 97 ? 2.508 5.990 -10.707 1.00 88.06 97 THR A CA 1
ATOM 838 C C . THR A 1 97 ? 2.676 5.969 -9.186 1.00 88.06 97 THR A C 1
ATOM 840 O O . THR A 1 97 ? 2.150 6.818 -8.470 1.00 88.06 97 THR A O 1
ATOM 843 N N . ALA A 1 98 ? 3.438 5.011 -8.655 1.00 84.50 98 ALA A N 1
ATOM 844 C CA . ALA A 1 98 ? 3.761 4.952 -7.235 1.00 84.50 98 ALA A CA 1
ATOM 845 C C . ALA A 1 98 ? 4.739 6.046 -6.762 1.00 84.50 98 ALA A C 1
ATOM 847 O O . ALA A 1 98 ? 4.619 6.516 -5.628 1.00 84.50 98 ALA A O 1
ATOM 848 N N . LEU A 1 99 ? 5.728 6.409 -7.584 1.00 85.62 99 LEU A N 1
ATOM 849 C CA . LEU A 1 99 ? 6.725 7.443 -7.272 1.00 85.62 99 LEU A CA 1
ATOM 850 C C . LEU A 1 99 ? 6.174 8.857 -7.470 1.00 85.62 99 LEU A C 1
ATOM 852 O O . LEU A 1 99 ? 6.482 9.747 -6.676 1.00 85.62 99 LEU A O 1
ATOM 856 N N . TYR A 1 100 ? 5.354 9.020 -8.505 1.00 85.38 100 TYR A N 1
ATOM 857 C CA . TYR A 1 100 ? 4.748 10.265 -8.958 1.00 85.38 100 TYR A CA 1
ATOM 858 C C . TYR A 1 100 ? 3.234 10.053 -9.108 1.00 85.38 100 TYR A C 1
ATOM 860 O O . TYR A 1 100 ? 2.727 9.917 -10.221 1.00 85.38 100 TYR A O 1
ATOM 868 N N . PRO A 1 101 ? 2.508 9.908 -7.984 1.00 72.50 101 PRO A N 1
ATOM 869 C CA . PRO A 1 101 ? 1.058 9.923 -8.008 1.00 72.50 101 PRO A CA 1
ATOM 870 C C . PRO A 1 101 ? 0.633 11.370 -8.276 1.00 72.50 101 PRO A C 1
ATOM 872 O O . PRO A 1 101 ? 0.687 12.174 -7.348 1.00 72.50 101 PRO A O 1
ATOM 875 N N . ASP A 1 102 ? 0.261 11.643 -9.530 1.00 57.28 102 ASP A N 1
ATOM 876 C CA . ASP A 1 102 ? -0.068 12.935 -10.172 1.00 57.28 102 ASP A CA 1
ATOM 877 C C . ASP A 1 102 ? 1.051 13.491 -11.078 1.00 57.28 102 ASP A C 1
ATOM 879 O O . ASP A 1 102 ? 2.088 13.980 -10.569 1.00 57.28 102 ASP A O 1
#

Organism: NCBI:txid1389203

Foldseek 3Di:
DVVLVVLVVVCVVVVDDQQVSLVCQCVVDDDPSNVVSVVVCVVPPDDGPVVVVVVCCVVCVDPVNLVVLVVCLVPDDDDPVPDDPPVSVVSSVVSCCSNDVD

Secondary structure (DSSP, 8-state):
-HHHHHHHHHHHHTT--HHHHHHHHHHH--HHHHHHHHHHHHHH-S--HHHHHHHHHHHHSSHHHHHHHHHHHHT----TTT--HHHHHHHHHHHHHHH---

Radius of gyration: 16.41 Å; chains: 1; bounding box: 40×27×44 Å

pLDDT: mean 88.83, std 5.66, range [57.28, 95.69]

Sequence (102 aa):
MEFMRGIDMIKEDFELPERLVTARFNTLFTKSAHRWYIKLRQAHGHQSWTWWRNQIINKWANDAWRFKVKTAFESAKLNSDKDKSLPWFCQQEDRLTALYPD